Protein AF-A0A5K0W5T6-F1 (afdb_monomer_lite)

pLDDT: mean 74.98, std 16.51, range [37.78, 94.81]

Organism: NCBI:txid210225

InterPro domains:
  IPR027806 Harbinger transposase-derived nuclease domain [PF13359] (16-76)
  IPR045249 Putative nuclease HARBI1-like [PTHR22930] (4-86)

Secondary structure (DSSP, 8-state):
-PPTT----HHHHSSTTPPPP--HHHHHHHHHHHHHHHHHHHHHHHHHH-GGGTS-----HHHHHHHHHHHHHHHHHHHHH-TTTT-----GGGSSTTHHHHTTSSS--

Radius of gyration: 19.42 Å; chains: 1; bounding box: 36×30×58 Å

Foldseek 3Di:
DADPPQDADPCLCPDPNRDPPPDPSNVVNVVVVVVVVVVVVVVLLLCQVDVVLLDDDPDDPVVVVVVVVVSVVVVVVCCVVPVVVSPGPRPPVVNPVRVVVVVVVPPDD

Sequence (109 aa):
MPYRGHRYHLSEFNAPEARRVTCVEELFNHRHSSLRTTVEQAFGLLKGRFPILKVQVSYTYRTQVAIVLATCVLHNFTIDHNPQAEQFDVDESAFDNANESTSFVNEVE

Structure (mmCIF, N/CA/C/O backbone):
data_AF-A0A5K0W5T6-F1
#
_entry.id   AF-A0A5K0W5T6-F1
#
loop_
_atom_site.group_PDB
_atom_site.id
_atom_site.type_symbol
_atom_site.label_atom_id
_atom_site.label_alt_id
_atom_site.label_comp_id
_atom_site.label_asym_id
_atom_site.label_entity_id
_atom_site.label_seq_id
_atom_site.pdbx_PDB_ins_code
_atom_site.Cartn_x
_atom_site.Cartn_y
_atom_site.Cartn_z
_atom_site.occupancy
_atom_site.B_iso_or_equiv
_atom_site.auth_seq_id
_atom_site.auth_comp_id
_atom_site.auth_asym_id
_atom_site.auth_atom_id
_atom_site.pdbx_PDB_model_num
ATOM 1 N N . MET A 1 1 ? 8.107 -15.380 -9.739 1.00 76.44 1 MET A N 1
ATOM 2 C CA . MET A 1 1 ? 9.507 -14.966 -9.507 1.00 76.44 1 MET A CA 1
ATOM 3 C C . MET A 1 1 ? 10.074 -14.473 -10.830 1.00 76.44 1 MET A C 1
ATOM 5 O O . MET A 1 1 ? 9.826 -15.153 -11.820 1.00 76.44 1 MET A O 1
ATOM 9 N N . PRO A 1 2 ? 10.751 -13.314 -10.880 1.00 84.69 2 PRO A N 1
ATOM 10 C CA . PRO A 1 2 ? 11.340 -12.787 -12.112 1.00 84.69 2 PRO A CA 1
ATOM 11 C C . PRO A 1 2 ? 12.482 -13.678 -12.627 1.00 84.69 2 PRO A C 1
ATOM 13 O O . PRO A 1 2 ? 13.169 -14.338 -11.841 1.00 84.69 2 PRO A O 1
ATOM 16 N N . TYR A 1 3 ? 12.697 -13.679 -13.942 1.00 84.00 3 TYR A N 1
ATOM 17 C CA . TYR A 1 3 ? 13.814 -14.374 -14.581 1.00 84.00 3 TYR A CA 1
ATOM 18 C C . TYR A 1 3 ? 15.137 -13.690 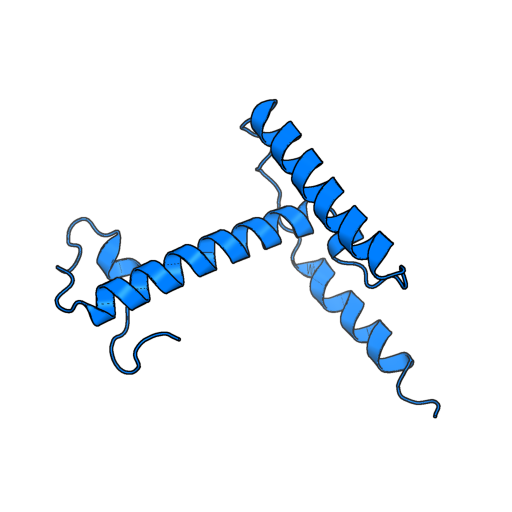-14.225 1.00 84.00 3 TYR A C 1
ATOM 20 O O . TYR A 1 3 ? 15.278 -12.473 -14.358 1.00 84.00 3 TYR A O 1
ATOM 28 N N . ARG A 1 4 ? 16.121 -14.467 -13.761 1.00 77.88 4 ARG A N 1
ATOM 29 C CA . ARG A 1 4 ? 17.451 -13.956 -13.393 1.00 77.88 4 ARG A CA 1
ATOM 30 C C . ARG A 1 4 ? 18.276 -13.662 -14.650 1.00 77.88 4 ARG A C 1
ATOM 32 O O . ARG A 1 4 ? 18.160 -14.370 -15.639 1.00 77.88 4 ARG A O 1
ATOM 39 N N . GLY A 1 5 ? 19.111 -12.623 -14.609 1.00 77.31 5 GLY A N 1
ATOM 40 C CA . GLY A 1 5 ? 20.001 -12.247 -15.721 1.00 77.31 5 GLY A CA 1
ATOM 41 C C . GLY A 1 5 ? 19.370 -11.345 -16.789 1.00 77.31 5 GLY A C 1
ATOM 42 O O . GLY A 1 5 ? 20.096 -10.617 -17.457 1.00 77.31 5 GLY A O 1
ATOM 43 N N . HIS A 1 6 ? 18.039 -11.295 -16.882 1.00 69.06 6 HIS A N 1
ATOM 44 C CA . HIS A 1 6 ? 17.317 -10.390 -17.781 1.00 69.06 6 HIS A CA 1
ATOM 45 C C . HIS A 1 6 ? 16.839 -9.158 -17.008 1.00 69.06 6 HIS A C 1
ATOM 47 O O . HIS A 1 6 ? 15.784 -9.171 -16.370 1.00 69.06 6 HIS A O 1
ATOM 53 N N . ARG A 1 7 ? 17.657 -8.099 -16.997 1.00 66.75 7 ARG A N 1
ATOM 54 C CA . ARG A 1 7 ? 17.303 -6.834 -16.337 1.00 66.75 7 ARG A CA 1
ATOM 55 C C . ARG A 1 7 ? 16.324 -6.053 -17.208 1.00 66.75 7 ARG A C 1
ATOM 57 O O . ARG A 1 7 ? 16.568 -5.897 -18.395 1.00 66.75 7 ARG A O 1
ATOM 64 N N . TYR A 1 8 ? 15.269 -5.531 -16.591 1.00 72.25 8 TYR A N 1
ATOM 65 C CA . TYR A 1 8 ? 14.481 -4.441 -17.160 1.00 72.25 8 TYR A CA 1
ATOM 66 C C . TYR A 1 8 ? 15.048 -3.121 -16.613 1.00 72.25 8 TYR A C 1
ATOM 68 O O . TYR A 1 8 ? 15.444 -3.058 -15.446 1.00 72.25 8 TYR A O 1
ATOM 76 N N . HIS A 1 9 ? 15.117 -2.078 -17.438 1.00 71.50 9 HIS A N 1
ATOM 77 C CA . HIS A 1 9 ? 15.387 -0.708 -16.994 1.00 71.50 9 HIS A CA 1
ATOM 78 C C . HIS A 1 9 ? 14.193 0.163 -17.374 1.00 71.50 9 HIS A C 1
ATOM 80 O O . HIS A 1 9 ? 13.854 0.275 -18.546 1.00 71.50 9 HIS A O 1
ATOM 86 N N . LEU A 1 10 ? 13.546 0.788 -16.385 1.00 66.00 10 LEU A N 1
ATOM 87 C CA . LEU A 1 10 ? 12.367 1.645 -16.594 1.00 66.00 10 LEU A CA 1
ATOM 88 C C . LEU A 1 10 ? 12.647 2.807 -17.567 1.00 66.00 10 LEU A C 1
ATOM 90 O O . LEU A 1 10 ? 11.771 3.189 -18.342 1.00 66.00 10 LEU A O 1
ATOM 94 N N . SER A 1 11 ? 13.879 3.324 -17.571 1.00 65.31 11 SER A N 1
ATOM 95 C CA . SER A 1 11 ? 14.344 4.357 -18.504 1.00 65.31 11 SER A CA 1
ATOM 96 C C . SER A 1 11 ? 14.393 3.887 -19.961 1.00 65.31 11 SER A C 1
ATOM 98 O O . SER A 1 11 ? 14.243 4.706 -20.860 1.00 65.31 11 SER A O 1
ATOM 100 N N . GLU A 1 12 ? 14.559 2.586 -20.212 1.00 66.81 12 GLU A N 1
ATOM 101 C CA . GLU A 1 12 ? 14.652 2.016 -21.563 1.00 66.81 12 GLU A CA 1
ATOM 102 C C . GLU A 1 12 ? 13.276 1.786 -22.214 1.00 66.81 12 GLU A C 1
ATOM 104 O O . GLU A 1 12 ? 13.217 1.576 -23.421 1.00 66.81 12 GLU A O 1
ATOM 109 N N . PHE A 1 13 ? 12.177 1.848 -21.448 1.00 66.56 13 PHE A N 1
ATOM 110 C CA . PHE A 1 13 ? 10.809 1.585 -21.930 1.00 66.56 13 PHE A CA 1
ATOM 111 C C . PHE A 1 13 ? 9.965 2.850 -22.146 1.00 66.56 13 PHE A C 1
ATOM 113 O O . PHE A 1 13 ? 9.081 2.846 -22.998 1.00 66.56 13 PHE A O 1
ATOM 120 N N . ASN A 1 14 ? 10.229 3.923 -21.392 1.00 66.06 14 ASN A N 1
ATOM 121 C CA . ASN A 1 14 ? 9.450 5.170 -21.439 1.00 66.06 14 ASN A CA 1
ATOM 122 C C . ASN A 1 14 ? 10.128 6.294 -22.250 1.00 66.06 14 ASN A C 1
ATOM 124 O O . ASN A 1 14 ? 9.587 7.395 -22.344 1.00 66.06 14 ASN A O 1
ATOM 128 N N . ALA A 1 15 ? 11.314 6.047 -22.815 1.00 69.44 15 ALA A N 1
ATOM 129 C CA . ALA A 1 15 ? 12.030 7.020 -23.637 1.00 69.44 15 ALA A CA 1
ATOM 130 C C . ALA A 1 15 ? 11.483 7.066 -25.083 1.00 69.44 15 ALA A C 1
ATOM 132 O O . ALA A 1 15 ? 11.029 6.045 -25.597 1.00 69.44 15 ALA A O 1
ATOM 133 N N . PRO A 1 16 ? 11.589 8.207 -25.794 1.00 60.38 16 PRO A N 1
ATOM 134 C CA . PRO A 1 16 ? 11.273 8.288 -27.227 1.00 60.38 16 PRO A CA 1
ATOM 135 C C . PRO A 1 16 ? 12.107 7.314 -28.080 1.00 60.38 16 PRO A C 1
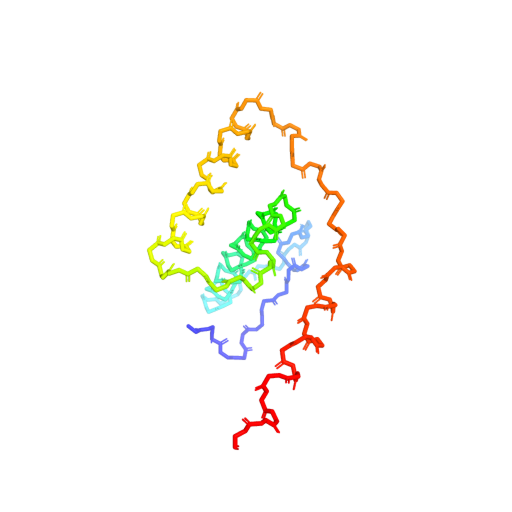ATOM 1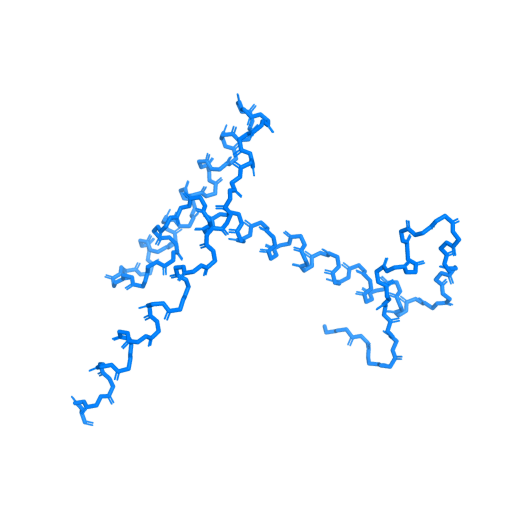37 O O . PRO A 1 16 ? 11.650 6.836 -29.113 1.00 60.38 16 PRO A O 1
ATOM 140 N N . GLU A 1 17 ? 13.314 6.990 -27.609 1.00 63.25 17 GLU A N 1
ATOM 141 C CA . GLU A 1 17 ? 14.242 6.004 -28.175 1.00 63.25 17 GLU A CA 1
ATOM 142 C C . GLU A 1 17 ? 14.191 4.678 -27.398 1.00 63.25 17 GLU A C 1
ATOM 144 O O . GLU A 1 17 ? 15.218 4.031 -27.184 1.00 63.25 17 GLU A O 1
ATOM 149 N N . ALA A 1 18 ? 13.005 4.289 -26.913 1.00 63.75 18 ALA A N 1
ATOM 150 C CA . ALA A 1 18 ? 12.837 3.071 -26.134 1.00 63.75 18 ALA A CA 1
ATOM 151 C C . ALA A 1 18 ? 13.458 1.873 -26.859 1.00 63.75 18 ALA A C 1
ATOM 153 O O . ALA A 1 18 ? 13.177 1.594 -28.034 1.00 63.75 18 ALA A O 1
ATOM 154 N N . ARG A 1 19 ? 14.318 1.153 -26.140 1.00 66.25 19 ARG A N 1
ATOM 155 C CA . ARG A 1 19 ? 14.953 -0.049 -26.659 1.00 66.25 19 ARG A CA 1
ATOM 156 C C . ARG A 1 19 ? 13.849 -1.044 -26.992 1.00 66.25 19 ARG A C 1
ATOM 158 O O . ARG A 1 19 ? 12.965 -1.311 -26.180 1.00 66.25 19 ARG A O 1
ATOM 165 N N . ARG A 1 20 ? 13.897 -1.631 -28.190 1.00 63.62 20 ARG A N 1
ATOM 166 C CA . ARG A 1 20 ? 13.007 -2.750 -28.508 1.00 63.62 20 ARG A CA 1
ATOM 167 C C . ARG A 1 20 ? 13.299 -3.880 -27.532 1.00 63.62 20 ARG A C 1
ATOM 169 O O . ARG A 1 20 ? 14.416 -4.389 -27.526 1.00 63.62 20 ARG A O 1
ATOM 176 N N . VAL A 1 21 ? 12.294 -4.263 -26.749 1.00 66.50 21 VAL A N 1
ATOM 177 C CA . VAL A 1 21 ? 12.351 -5.437 -25.875 1.00 66.50 21 VAL A CA 1
ATOM 178 C C . VAL A 1 21 ? 12.794 -6.625 -26.710 1.00 66.50 21 VAL A C 1
ATOM 180 O O . VAL A 1 21 ? 12.133 -6.988 -27.685 1.00 66.50 21 VAL A O 1
ATOM 183 N N . THR A 1 22 ? 13.949 -7.181 -26.369 1.00 68.12 22 THR A N 1
ATOM 184 C CA . THR A 1 22 ? 14.605 -8.170 -27.236 1.00 68.12 22 THR A CA 1
ATOM 185 C C . THR A 1 22 ? 14.194 -9.599 -26.898 1.00 68.12 22 THR A C 1
ATOM 187 O O . THR A 1 22 ? 14.305 -10.481 -27.745 1.00 68.12 22 THR A O 1
ATOM 190 N N . CYS A 1 23 ? 13.684 -9.821 -25.681 1.00 78.69 23 CYS A N 1
ATOM 191 C CA . CYS A 1 23 ? 13.454 -11.145 -25.111 1.00 78.69 23 CYS A CA 1
ATOM 192 C C . CYS A 1 23 ? 12.099 -11.225 -24.385 1.00 78.69 23 CYS A C 1
ATOM 194 O O . CYS A 1 23 ? 11.667 -10.267 -23.740 1.00 78.69 23 CYS A O 1
ATOM 196 N N . VAL A 1 24 ? 11.435 -12.383 -24.432 1.00 82.56 24 VAL A N 1
ATOM 197 C CA . VAL A 1 24 ? 10.132 -12.605 -23.768 1.00 82.56 24 VAL A CA 1
ATOM 198 C C . VAL A 1 24 ? 10.264 -12.518 -22.239 1.00 82.56 24 VAL A C 1
ATOM 200 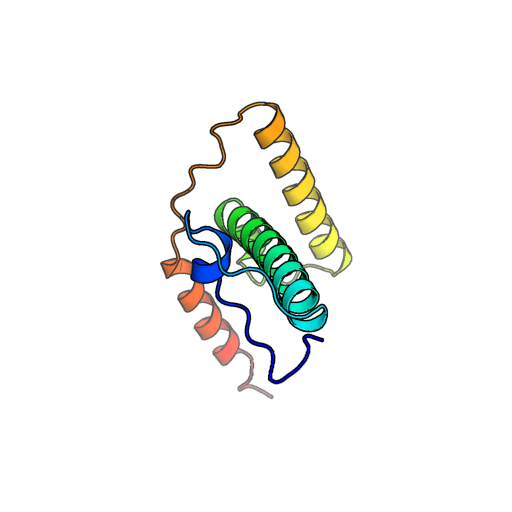O O . VAL A 1 24 ? 9.371 -12.029 -21.547 1.00 82.56 24 VAL A O 1
ATOM 203 N N . GLU A 1 25 ? 11.410 -12.928 -21.713 1.00 84.75 25 GLU A N 1
ATOM 204 C CA . GLU A 1 25 ? 11.800 -12.913 -20.306 1.00 84.75 25 GLU A CA 1
ATOM 205 C C . GLU A 1 25 ? 11.932 -11.483 -19.768 1.00 84.75 25 GLU A C 1
ATOM 207 O O . GLU A 1 25 ? 11.510 -11.191 -18.648 1.00 84.75 25 GLU A O 1
ATOM 212 N N . GLU A 1 26 ? 12.459 -10.569 -20.586 1.00 83.88 26 GLU A N 1
ATOM 213 C CA . GLU A 1 26 ? 12.567 -9.143 -20.270 1.00 83.88 26 GLU A CA 1
ATOM 214 C C . GLU A 1 26 ? 11.176 -8.497 -20.194 1.00 83.88 26 GLU A C 1
ATOM 216 O O . GLU A 1 26 ? 10.869 -7.784 -19.236 1.00 83.88 26 GLU A O 1
ATOM 221 N N . LEU A 1 27 ? 10.289 -8.829 -21.141 1.00 84.38 27 LEU A N 1
ATOM 222 C CA . LEU A 1 27 ? 8.896 -8.375 -21.132 1.00 84.38 27 LEU A CA 1
ATOM 223 C C . LEU A 1 27 ? 8.134 -8.880 -19.901 1.00 84.38 27 LEU A C 1
ATOM 225 O O . LEU A 1 27 ? 7.368 -8.131 -19.288 1.00 84.38 27 LEU A O 1
ATOM 229 N N . PHE A 1 28 ? 8.331 -10.150 -19.538 1.00 87.25 28 PHE A N 1
ATOM 230 C CA . PHE A 1 28 ? 7.739 -10.725 -18.335 1.00 87.25 28 PHE A CA 1
ATOM 231 C C . PHE A 1 28 ? 8.215 -9.987 -17.083 1.00 87.25 28 PHE A C 1
ATOM 233 O O . PHE A 1 28 ? 7.389 -9.571 -16.272 1.00 87.25 28 PHE A O 1
ATOM 240 N N . ASN A 1 29 ? 9.526 -9.775 -16.947 1.00 87.75 29 ASN A N 1
ATOM 241 C CA . ASN A 1 29 ? 10.104 -9.069 -15.807 1.00 87.75 29 ASN A CA 1
ATOM 242 C C . ASN A 1 29 ? 9.596 -7.625 -15.708 1.00 87.75 29 ASN A C 1
ATOM 244 O O . ASN A 1 29 ? 9.232 -7.188 -14.617 1.00 87.75 29 ASN A O 1
ATOM 248 N N . HIS A 1 30 ? 9.491 -6.921 -16.838 1.00 84.62 30 HIS A N 1
ATOM 249 C CA . HIS A 1 30 ? 8.919 -5.578 -16.892 1.00 84.62 30 HIS A CA 1
ATOM 250 C C . HIS A 1 30 ? 7.464 -5.560 -16.405 1.00 84.62 30 HIS A C 1
ATOM 252 O O . HIS A 1 30 ? 7.123 -4.804 -15.499 1.00 84.62 30 HIS A O 1
ATOM 258 N N . ARG A 1 31 ? 6.595 -6.420 -16.957 1.00 87.44 31 ARG A N 1
ATOM 259 C CA . ARG A 1 31 ? 5.180 -6.497 -16.544 1.00 87.44 31 ARG A CA 1
ATOM 260 C C . ARG A 1 31 ? 5.035 -6.881 -15.076 1.00 87.44 31 ARG A C 1
ATOM 262 O O . ARG A 1 31 ? 4.213 -6.306 -14.370 1.00 87.44 31 ARG A O 1
ATOM 269 N N . HIS A 1 32 ? 5.846 -7.832 -14.619 1.00 88.62 32 HIS A N 1
ATOM 270 C CA . HIS A 1 32 ? 5.863 -8.259 -13.228 1.00 88.62 32 HIS A CA 1
ATOM 271 C C . HIS A 1 32 ? 6.244 -7.107 -12.292 1.00 88.62 32 HIS A C 1
ATOM 273 O O . HIS A 1 32 ? 5.555 -6.879 -11.299 1.00 88.62 32 HIS A O 1
ATOM 279 N N . SER A 1 33 ? 7.297 -6.353 -12.627 1.00 87.19 33 SER A N 1
ATOM 280 C CA . SER A 1 33 ? 7.684 -5.175 -11.853 1.00 87.19 33 SER A CA 1
ATOM 281 C C . SER A 1 33 ? 6.634 -4.081 -11.907 1.00 87.19 33 SER A C 1
ATOM 283 O O . SER A 1 33 ? 6.322 -3.527 -10.866 1.00 87.19 33 SER A O 1
ATOM 285 N N . SER A 1 34 ? 6.105 -3.754 -13.085 1.00 85.38 34 SER A N 1
ATOM 286 C CA . SER A 1 34 ? 5.111 -2.691 -13.244 1.00 85.38 34 SER A CA 1
ATOM 287 C C . SER A 1 34 ? 3.879 -2.966 -12.384 1.00 85.38 34 SER A C 1
ATOM 289 O O . SER A 1 34 ? 3.477 -2.103 -11.610 1.00 85.38 34 SER A O 1
ATOM 291 N N . LEU A 1 35 ? 3.356 -4.197 -12.421 1.00 88.19 35 LEU A N 1
ATOM 292 C CA . LEU A 1 35 ? 2.242 -4.603 -11.567 1.00 88.19 35 LEU A CA 1
ATOM 293 C C . LEU A 1 35 ? 2.588 -4.468 -10.080 1.00 88.19 35 LEU A C 1
ATOM 295 O O . LEU A 1 35 ? 1.792 -3.934 -9.310 1.00 88.19 35 LEU A O 1
ATOM 299 N N . ARG A 1 36 ? 3.772 -4.942 -9.670 1.00 89.06 36 ARG A N 1
ATOM 300 C CA . ARG A 1 36 ? 4.222 -4.835 -8.279 1.00 89.06 36 ARG A CA 1
ATOM 301 C C . ARG A 1 36 ? 4.298 -3.374 -7.839 1.00 89.06 36 ARG A C 1
ATOM 303 O O . ARG A 1 36 ? 3.761 -3.053 -6.788 1.00 89.06 36 ARG A O 1
ATOM 310 N N . THR A 1 37 ? 4.889 -2.507 -8.656 1.00 88.06 37 THR A N 1
ATOM 311 C CA . THR A 1 37 ? 5.002 -1.074 -8.377 1.00 88.06 37 THR A CA 1
ATOM 312 C C . THR A 1 37 ? 3.629 -0.426 -8.235 1.00 88.06 37 THR A C 1
ATOM 314 O O . THR A 1 37 ? 3.415 0.301 -7.273 1.00 88.06 37 THR A O 1
ATOM 317 N N . THR A 1 38 ? 2.668 -0.728 -9.114 1.00 85.94 38 THR A N 1
ATOM 318 C CA . THR A 1 38 ? 1.294 -0.212 -8.986 1.00 85.94 38 THR A CA 1
ATOM 319 C C . THR A 1 38 ? 0.633 -0.664 -7.683 1.00 85.94 38 THR A C 1
ATOM 321 O O . THR A 1 38 ? 0.008 0.138 -6.994 1.00 85.94 38 THR A O 1
ATOM 324 N N . VAL A 1 39 ? 0.791 -1.937 -7.310 1.00 83.69 39 VAL A N 1
ATOM 325 C CA . VAL A 1 39 ? 0.232 -2.475 -6.060 1.00 83.69 39 VAL A CA 1
ATOM 326 C C . VAL A 1 39 ? 0.890 -1.829 -4.835 1.00 83.69 39 VAL A C 1
ATOM 328 O O . VAL A 1 39 ? 0.195 -1.420 -3.908 1.00 83.69 39 VAL A O 1
ATOM 331 N N . GLU A 1 40 ? 2.216 -1.700 -4.829 1.00 85.50 40 GLU A N 1
ATOM 332 C CA . GLU A 1 40 ? 2.967 -1.048 -3.751 1.00 85.50 40 GLU A CA 1
ATOM 333 C C . GLU A 1 40 ? 2.584 0.426 -3.598 1.00 85.50 40 GLU A C 1
ATOM 335 O O . GLU A 1 40 ? 2.353 0.875 -2.478 1.00 85.50 40 GLU A O 1
ATOM 340 N N . GLN A 1 41 ? 2.450 1.156 -4.708 1.00 86.44 41 GLN A N 1
ATOM 341 C CA . GLN A 1 41 ? 1.993 2.546 -4.709 1.00 86.44 41 GLN A CA 1
ATOM 342 C C . GLN A 1 41 ? 0.579 2.672 -4.138 1.00 86.44 41 GLN A C 1
ATOM 344 O O . GLN A 1 41 ? 0.354 3.515 -3.273 1.00 86.44 41 GLN A O 1
ATOM 349 N N . ALA A 1 42 ? -0.356 1.803 -4.536 1.00 85.62 42 ALA A N 1
ATOM 350 C CA . ALA A 1 42 ? -1.718 1.812 -4.002 1.00 85.62 42 ALA A CA 1
ATOM 351 C C . ALA A 1 42 ? -1.745 1.584 -2.480 1.00 85.62 42 ALA A C 1
ATOM 353 O O . ALA A 1 42 ? -2.427 2.302 -1.745 1.00 85.62 42 ALA A O 1
ATOM 354 N N . PHE A 1 43 ? -0.952 0.633 -1.975 1.00 85.25 43 PHE A N 1
ATOM 355 C CA . PHE A 1 43 ? -0.812 0.437 -0.531 1.00 85.25 43 PHE A CA 1
ATOM 356 C C . PHE A 1 43 ? -0.114 1.614 0.160 1.00 85.25 43 PHE A C 1
ATOM 358 O O . PHE A 1 43 ? -0.492 1.966 1.277 1.00 85.25 43 PHE A O 1
ATOM 365 N N . GLY A 1 44 ? 0.865 2.245 -0.490 1.00 86.75 44 GLY A N 1
ATOM 366 C CA . GLY A 1 44 ? 1.514 3.462 -0.007 1.00 86.75 44 GLY A CA 1
ATOM 367 C C . GLY A 1 44 ? 0.520 4.609 0.179 1.00 86.75 44 GLY A C 1
ATOM 368 O O . GLY A 1 44 ? 0.448 5.182 1.266 1.00 86.75 44 GLY A O 1
ATOM 369 N N . LEU A 1 45 ? -0.313 4.874 -0.831 1.00 85.56 45 LEU A N 1
ATOM 370 C CA . LEU A 1 45 ? -1.364 5.896 -0.786 1.00 85.56 45 LEU A CA 1
ATOM 371 C C . LEU A 1 45 ? -2.409 5.597 0.294 1.00 85.56 45 LEU A C 1
ATOM 373 O O . LEU A 1 45 ? -2.753 6.478 1.083 1.00 85.56 45 LEU A O 1
ATOM 377 N N . LEU A 1 46 ? -2.871 4.345 0.389 1.00 86.94 46 LEU A N 1
ATOM 378 C CA . LEU A 1 46 ? -3.806 3.921 1.435 1.00 86.94 46 LEU A CA 1
ATOM 379 C C . LEU A 1 46 ? -3.229 4.152 2.836 1.00 86.94 46 LEU A C 1
ATOM 381 O O . LEU A 1 46 ? -3.910 4.713 3.693 1.00 86.94 46 LEU A O 1
ATOM 385 N N . LYS A 1 47 ? -1.970 3.766 3.074 1.00 87.00 47 LYS A N 1
ATOM 386 C CA . LYS A 1 47 ? -1.305 3.971 4.371 1.00 87.00 47 LYS A CA 1
ATOM 387 C C . LYS A 1 47 ? -1.036 5.449 4.652 1.00 87.00 47 LYS A C 1
ATOM 389 O O . LYS A 1 47 ? -1.135 5.856 5.806 1.00 87.00 47 LYS A O 1
ATOM 394 N N . GLY A 1 48 ? -0.712 6.248 3.634 1.00 86.44 48 GLY A N 1
ATOM 395 C CA . GLY A 1 48 ? -0.559 7.702 3.750 1.00 86.44 48 GLY A CA 1
ATOM 396 C C . GLY A 1 48 ? -1.860 8.391 4.161 1.00 86.44 48 GLY A C 1
ATOM 397 O O . GLY A 1 48 ? -1.860 9.220 5.064 1.00 86.44 48 GLY A O 1
ATOM 398 N N . ARG A 1 49 ? -2.981 7.976 3.564 1.00 86.31 49 ARG A N 1
ATOM 399 C CA . ARG A 1 49 ? -4.313 8.536 3.823 1.00 86.31 49 ARG A CA 1
ATOM 400 C C . ARG A 1 49 ? -4.944 8.054 5.129 1.00 86.31 49 ARG A C 1
ATOM 402 O O . ARG A 1 49 ? -5.674 8.807 5.769 1.00 86.31 49 ARG A O 1
ATOM 409 N N . PHE A 1 50 ? -4.698 6.804 5.518 1.00 89.56 50 PHE A N 1
ATOM 410 C CA . PHE A 1 50 ? -5.299 6.182 6.697 1.00 89.56 50 PHE A CA 1
ATOM 411 C C . PHE A 1 50 ? -4.218 5.756 7.700 1.00 89.56 50 PHE A C 1
ATOM 413 O O . PHE A 1 50 ? -3.767 4.608 7.668 1.00 89.56 50 PHE A O 1
ATOM 420 N N . PRO A 1 51 ? -3.841 6.632 8.655 1.00 89.12 51 PRO A N 1
ATOM 421 C CA . PRO A 1 51 ? -2.830 6.328 9.671 1.00 89.12 51 PRO A CA 1
ATOM 422 C C . PRO A 1 51 ? -3.129 5.077 10.504 1.00 89.12 51 PRO A C 1
ATOM 424 O O . PRO A 1 51 ? -2.206 4.426 10.984 1.00 89.12 51 PRO A O 1
ATOM 427 N N . ILE A 1 52 ? -4.401 4.676 10.622 1.00 88.75 52 ILE A N 1
ATOM 428 C CA . ILE A 1 52 ? -4.803 3.424 11.284 1.00 88.75 52 ILE A CA 1
ATOM 429 C C . ILE A 1 52 ? -4.154 2.175 10.658 1.00 88.75 52 ILE A C 1
ATOM 431 O O . ILE A 1 52 ? -3.977 1.179 11.348 1.00 88.75 52 ILE A O 1
ATOM 435 N N . LEU A 1 53 ? -3.756 2.231 9.380 1.00 88.94 53 LEU A N 1
ATOM 436 C CA . LEU A 1 53 ? -3.029 1.158 8.691 1.00 88.94 53 LEU A CA 1
ATOM 437 C C . LEU A 1 53 ? -1.515 1.169 8.972 1.00 88.94 53 LEU A C 1
ATOM 439 O O . LEU A 1 53 ? -0.812 0.236 8.581 1.00 88.94 53 LEU A O 1
ATOM 443 N N . LYS A 1 54 ? -0.992 2.238 9.587 1.00 86.50 54 LYS A N 1
ATOM 444 C CA . LYS A 1 54 ? 0.411 2.351 10.017 1.00 86.50 54 LYS A CA 1
ATOM 445 C C . LYS A 1 54 ? 0.605 1.884 11.462 1.00 86.50 54 LYS A C 1
ATOM 447 O O . LYS A 1 54 ? 1.694 1.439 11.801 1.00 86.50 54 LYS A O 1
ATOM 452 N N . VAL A 1 55 ? -0.427 1.973 12.302 1.00 83.25 55 VAL A N 1
ATOM 453 C CA . VAL A 1 55 ? -0.323 1.625 13.725 1.00 83.25 55 VAL A CA 1
ATOM 454 C C . VAL A 1 55 ? -0.501 0.123 13.929 1.00 83.25 55 VAL A C 1
ATOM 456 O O . VAL A 1 55 ? -1.503 -0.464 13.522 1.00 83.25 55 VAL A O 1
ATOM 459 N N . GLN A 1 56 ? 0.441 -0.490 14.640 1.00 73.88 56 GLN A N 1
ATOM 460 C CA . GLN A 1 56 ? 0.290 -1.849 15.143 1.00 73.88 56 GLN A CA 1
ATOM 461 C C . GLN A 1 56 ? -0.594 -1.832 16.394 1.00 73.88 56 GLN A C 1
ATOM 463 O O . GLN A 1 56 ? -0.120 -1.696 17.517 1.00 73.88 56 GLN A O 1
ATOM 468 N N . VAL A 1 57 ? -1.907 -1.946 16.198 1.00 74.88 57 VAL A N 1
ATOM 469 C CA . VAL A 1 57 ? -2.865 -2.099 17.301 1.00 74.88 57 VAL A CA 1
ATOM 470 C C . VAL A 1 57 ? -3.244 -3.571 17.436 1.00 74.88 57 VAL A C 1
ATOM 472 O O . VAL A 1 57 ? -3.457 -4.258 16.433 1.00 74.88 57 VAL A O 1
ATOM 475 N N . SER A 1 58 ? -3.369 -4.059 18.672 1.00 85.19 58 SER A N 1
ATOM 476 C CA . SER A 1 58 ? -3.824 -5.426 18.959 1.00 85.19 58 SER A CA 1
ATOM 477 C C . SER A 1 58 ? -5.333 -5.566 18.721 1.00 85.19 58 SER A C 1
ATOM 479 O O . SER A 1 58 ? -6.150 -5.600 19.639 1.00 85.19 58 SER A O 1
ATOM 481 N N . TYR A 1 59 ? -5.721 -5.588 17.449 1.00 87.94 59 TYR A N 1
ATOM 482 C CA . TYR A 1 59 ? -7.066 -5.929 17.009 1.00 87.94 59 TYR A CA 1
ATOM 483 C C . TYR A 1 59 ? -7.163 -7.423 16.709 1.00 87.94 59 TYR A C 1
ATOM 485 O O . TYR A 1 59 ? -6.202 -8.039 16.245 1.00 87.94 59 TYR A O 1
ATOM 493 N N . THR A 1 60 ? -8.352 -8.004 16.880 1.00 93.19 60 THR A N 1
ATOM 494 C CA . THR A 1 60 ? -8.605 -9.371 16.399 1.00 93.19 60 THR A CA 1
ATOM 495 C C . THR A 1 60 ? -8.394 -9.454 14.884 1.00 93.19 60 THR A C 1
ATOM 497 O O . THR A 1 60 ? -8.626 -8.475 14.171 1.00 93.19 60 THR A O 1
ATOM 500 N N . TYR A 1 61 ? -8.025 -10.628 14.364 1.00 90.75 61 TYR A N 1
ATOM 501 C CA . TYR A 1 61 ? -7.833 -10.832 12.921 1.00 90.75 61 TYR A CA 1
ATOM 502 C C . TYR A 1 61 ? -9.041 -10.362 12.090 1.00 90.75 61 TYR A C 1
ATOM 504 O O . TYR A 1 61 ? -8.886 -9.681 11.079 1.00 90.75 61 TYR A O 1
ATOM 512 N N . ARG A 1 62 ? -10.265 -10.644 12.561 1.00 94.56 62 ARG A N 1
ATOM 513 C CA . ARG A 1 62 ? -11.501 -10.191 11.900 1.00 94.56 62 ARG A CA 1
ATOM 514 C C . ARG A 1 62 ? -11.584 -8.669 11.809 1.00 94.56 62 ARG A C 1
ATOM 516 O O . ARG A 1 62 ? -11.968 -8.139 10.772 1.00 94.56 62 ARG A O 1
ATOM 523 N N . THR A 1 63 ? -11.213 -7.976 12.880 1.00 92.19 63 THR A N 1
ATOM 524 C CA . THR A 1 63 ? -11.199 -6.513 12.930 1.00 92.19 63 THR A CA 1
ATOM 525 C C . THR A 1 63 ? -10.120 -5.936 12.013 1.00 92.19 63 THR A C 1
ATOM 527 O O . THR A 1 63 ? -10.402 -4.985 11.295 1.00 92.19 63 THR A O 1
ATOM 530 N N . GLN A 1 64 ? -8.927 -6.537 11.956 1.00 91.31 64 GLN A N 1
ATOM 531 C CA . GLN A 1 64 ? -7.868 -6.110 11.031 1.00 91.31 64 GLN A CA 1
ATOM 532 C C . GLN A 1 64 ? -8.330 -6.199 9.568 1.00 91.31 64 GLN A C 1
ATOM 534 O O . GLN A 1 64 ? -8.191 -5.237 8.816 1.00 91.31 64 GLN A O 1
ATOM 539 N N . VAL A 1 65 ? -8.960 -7.315 9.182 1.00 93.00 65 VAL A N 1
ATOM 540 C CA . VAL A 1 65 ? -9.529 -7.487 7.834 1.00 93.00 65 VAL A CA 1
ATOM 541 C C . VAL A 1 65 ? -10.614 -6.443 7.554 1.00 93.00 65 VAL A C 1
ATOM 543 O O . VAL A 1 65 ? -10.617 -5.833 6.485 1.00 93.00 65 VAL A O 1
ATOM 546 N N . ALA A 1 66 ? -11.510 -6.196 8.514 1.00 94.81 66 ALA A N 1
ATOM 547 C CA . ALA A 1 66 ? -12.567 -5.199 8.367 1.00 94.81 66 ALA A CA 1
ATOM 548 C C . ALA A 1 66 ? -12.011 -3.777 8.184 1.00 94.81 66 ALA A C 1
ATOM 550 O O . ALA A 1 66 ? -12.526 -3.034 7.352 1.00 94.81 66 ALA A O 1
ATOM 551 N N . ILE A 1 67 ? -10.944 -3.416 8.907 1.00 93.06 67 ILE A N 1
ATOM 552 C CA . ILE A 1 67 ? -10.268 -2.120 8.762 1.00 93.06 67 ILE A CA 1
ATOM 553 C C . ILE A 1 67 ? -9.712 -1.971 7.344 1.00 93.06 67 ILE A C 1
ATOM 555 O O . ILE A 1 67 ? -9.998 -0.969 6.690 1.00 93.06 67 ILE A O 1
ATOM 559 N N . VAL A 1 68 ? -8.985 -2.974 6.836 1.00 91.50 68 VAL A N 1
ATOM 560 C CA . VAL A 1 68 ? -8.433 -2.933 5.470 1.00 91.50 68 VAL A CA 1
ATOM 561 C C . VAL A 1 68 ? -9.556 -2.756 4.443 1.00 91.50 68 VAL A C 1
ATOM 563 O O . VAL A 1 68 ? -9.498 -1.843 3.621 1.00 91.50 68 VAL A O 1
ATOM 566 N N . LEU A 1 69 ? -10.625 -3.554 4.528 1.00 94.38 69 LEU A N 1
ATOM 567 C CA . LEU A 1 69 ? -11.763 -3.448 3.608 1.00 94.38 69 LEU A CA 1
ATOM 568 C C . LEU A 1 69 ? -12.442 -2.076 3.672 1.00 94.38 69 LEU A C 1
ATOM 570 O O . LEU A 1 69 ? -12.700 -1.477 2.629 1.00 94.38 69 LEU A O 1
ATOM 574 N N . ALA A 1 70 ? -12.694 -1.558 4.875 1.00 94.81 70 ALA A N 1
ATOM 575 C CA . ALA A 1 70 ? -13.304 -0.246 5.062 1.00 94.81 70 ALA A CA 1
ATOM 576 C C . ALA A 1 70 ? -12.449 0.869 4.442 1.00 94.81 70 ALA A C 1
ATOM 578 O O . ALA A 1 70 ? -12.984 1.734 3.748 1.00 94.81 70 ALA A O 1
ATOM 579 N N . THR A 1 71 ? -11.123 0.823 4.623 1.00 92.88 71 THR A N 1
ATOM 580 C CA . THR A 1 71 ? -10.213 1.803 4.010 1.00 92.88 71 THR A CA 1
ATOM 581 C C . THR A 1 71 ? -10.207 1.728 2.484 1.00 92.88 71 THR A C 1
ATOM 583 O O . THR A 1 71 ? -10.244 2.774 1.840 1.00 92.88 71 THR A O 1
ATOM 586 N N . CYS A 1 72 ? -10.261 0.529 1.893 1.00 91.25 72 CYS A N 1
ATOM 587 C CA . CYS A 1 72 ? -10.364 0.364 0.440 1.00 91.25 72 CYS A CA 1
ATOM 588 C C . CYS A 1 72 ? -11.685 0.922 -0.109 1.00 91.25 72 CYS A C 1
ATOM 590 O O . CYS A 1 72 ? -11.682 1.648 -1.100 1.00 91.25 72 CYS A O 1
ATOM 592 N N . VAL A 1 73 ? -12.815 0.625 0.543 1.00 93.56 73 VAL A N 1
ATOM 593 C CA . VAL A 1 73 ? -14.131 1.146 0.135 1.00 93.56 73 VAL A CA 1
ATOM 594 C C . VAL A 1 73 ? -14.155 2.672 0.207 1.00 93.56 73 VAL A C 1
ATOM 596 O O . VAL A 1 73 ? -14.567 3.327 -0.748 1.00 93.56 73 VAL A O 1
ATOM 599 N N . LEU A 1 74 ? -13.674 3.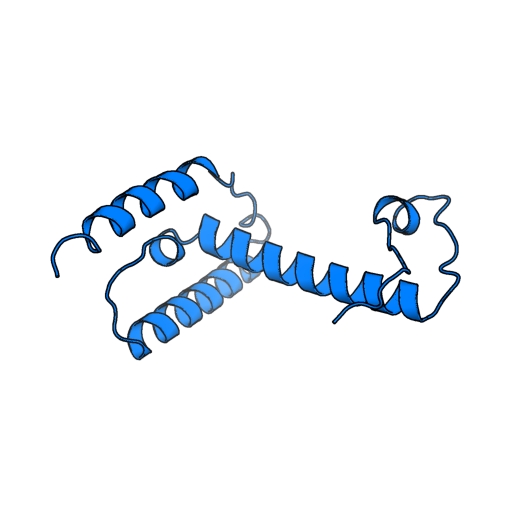246 1.311 1.00 91.56 74 LEU A N 1
ATOM 600 C CA . LEU A 1 74 ? -13.655 4.694 1.509 1.00 91.56 74 LEU A CA 1
ATOM 601 C C . LEU A 1 74 ? -12.708 5.405 0.531 1.00 91.56 74 LEU A C 1
ATOM 603 O O . LEU A 1 74 ? -13.016 6.496 0.047 1.00 91.56 74 LEU A O 1
ATOM 607 N N . HIS A 1 75 ? -11.569 4.787 0.219 1.00 88.88 75 HIS A N 1
ATOM 608 C CA . HIS A 1 75 ? -10.643 5.273 -0.799 1.00 88.88 75 HIS A CA 1
ATOM 609 C C . HIS A 1 75 ? -11.302 5.321 -2.178 1.00 88.88 75 HIS A C 1
ATOM 611 O O . HIS A 1 75 ? -11.346 6.390 -2.784 1.00 88.88 75 HIS A O 1
ATOM 617 N N . ASN A 1 76 ? -11.898 4.206 -2.614 1.00 88.88 76 ASN A N 1
ATOM 618 C CA . ASN A 1 76 ? -12.580 4.116 -3.906 1.00 88.88 76 ASN A CA 1
ATOM 619 C C . ASN A 1 76 ? -13.725 5.129 -4.008 1.00 88.88 76 ASN A C 1
ATOM 621 O O . ASN A 1 76 ? -13.844 5.823 -5.012 1.00 88.88 76 ASN A O 1
ATOM 625 N N . PHE A 1 77 ? -14.526 5.261 -2.946 1.00 90.12 77 PHE A N 1
ATOM 626 C CA . PHE A 1 77 ? -15.605 6.244 -2.886 1.00 90.12 77 PHE A CA 1
ATOM 627 C C . PHE A 1 77 ? -15.083 7.677 -3.053 1.00 90.12 77 PHE A C 1
ATOM 629 O O . PHE A 1 77 ? -15.672 8.472 -3.781 1.00 90.12 77 PHE A O 1
ATOM 636 N N . THR A 1 78 ? -13.959 8.007 -2.412 1.00 87.00 78 THR A N 1
ATOM 637 C CA . THR A 1 78 ? -13.381 9.351 -2.520 1.00 87.00 78 THR A CA 1
ATOM 638 C C . THR A 1 78 ? -12.829 9.620 -3.920 1.00 87.00 78 THR A C 1
ATOM 640 O O . THR A 1 78 ? -13.047 10.711 -4.433 1.00 87.00 78 THR A O 1
ATOM 643 N N . ILE A 1 79 ? -12.148 8.656 -4.546 1.00 84.62 79 ILE A N 1
ATOM 644 C CA . ILE A 1 79 ? -11.631 8.810 -5.918 1.00 84.62 79 ILE A CA 1
ATOM 645 C C . ILE A 1 79 ? -12.776 9.070 -6.900 1.00 84.62 79 ILE A C 1
ATOM 647 O O . ILE A 1 79 ? -12.681 9.975 -7.725 1.00 84.62 79 ILE A O 1
ATOM 651 N N . ASP A 1 80 ? -13.871 8.319 -6.769 1.00 86.69 80 ASP A N 1
ATOM 652 C CA . ASP A 1 80 ? -15.048 8.441 -7.634 1.00 86.69 80 ASP A CA 1
ATOM 653 C C . ASP A 1 80 ? -15.711 9.830 -7.536 1.00 86.69 80 ASP A C 1
ATOM 655 O O . ASP A 1 80 ? -16.163 10.387 -8.533 1.00 86.69 80 ASP A O 1
ATOM 659 N N . HIS A 1 81 ? -15.705 10.436 -6.343 1.00 86.19 81 HIS A N 1
ATOM 660 C CA . HIS A 1 81 ? -16.379 11.715 -6.078 1.00 86.19 81 HIS A CA 1
ATOM 661 C C . HIS A 1 81 ? -15.442 12.935 -6.088 1.00 86.19 81 HIS A C 1
ATOM 663 O O . HIS A 1 81 ? -15.914 14.072 -6.106 1.00 86.19 81 HIS A O 1
ATOM 669 N N . ASN A 1 82 ? -14.123 12.733 -6.054 1.00 82.19 82 ASN A N 1
ATOM 670 C CA . ASN A 1 82 ? -13.125 13.796 -6.110 1.00 82.19 82 ASN A CA 1
ATOM 671 C C . ASN A 1 82 ? -11.815 13.291 -6.754 1.00 82.19 82 ASN A C 1
ATOM 673 O O . ASN A 1 82 ? -10.909 12.839 -6.046 1.00 82.19 82 ASN A O 1
ATOM 677 N N . PRO A 1 83 ? -11.661 13.449 -8.081 1.00 71.12 83 PRO A N 1
ATOM 678 C CA . PRO A 1 83 ? -10.479 12.997 -8.818 1.00 71.12 83 PRO A CA 1
ATOM 679 C C . PRO A 1 83 ? -9.163 13.668 -8.400 1.00 71.12 83 PRO A C 1
ATOM 681 O O . PRO A 1 83 ? -8.095 13.177 -8.745 1.00 71.12 83 PRO A O 1
ATOM 684 N N . GLN A 1 84 ? -9.206 14.794 -7.675 1.00 72.38 84 GLN A N 1
ATOM 685 C CA . GLN A 1 84 ? -8.002 15.475 -7.180 1.00 72.38 84 GLN A CA 1
ATOM 686 C C . GLN A 1 84 ? -7.607 15.052 -5.762 1.00 72.38 84 GLN A C 1
ATOM 688 O O . GLN A 1 84 ? -6.609 15.528 -5.226 1.00 72.38 84 GLN A O 1
ATOM 693 N N . ALA A 1 85 ? -8.357 14.137 -5.145 1.00 68.56 85 ALA A N 1
ATOM 694 C CA . ALA A 1 85 ? -8.130 13.725 -3.769 1.00 68.56 85 ALA A CA 1
ATOM 695 C C . ALA A 1 85 ? -6.878 12.855 -3.559 1.00 68.56 85 ALA A C 1
ATOM 697 O O . ALA A 1 85 ? -6.671 12.427 -2.430 1.00 68.56 85 ALA A O 1
ATOM 698 N N . GLU A 1 86 ? -6.079 12.561 -4.592 1.00 65.19 86 GLU A N 1
ATOM 699 C CA . GLU A 1 86 ? -4.822 11.798 -4.485 1.00 65.19 86 GLU A CA 1
ATOM 700 C C . GLU A 1 86 ? -3.583 12.659 -4.185 1.00 65.19 86 GLU A C 1
ATOM 702 O O . GLU A 1 86 ? -2.505 12.111 -3.961 1.00 65.19 86 GLU A O 1
ATOM 707 N N . GLN A 1 87 ? -3.709 13.990 -4.128 1.00 62.03 87 GLN A N 1
ATOM 708 C CA . GLN A 1 87 ? -2.614 14.868 -3.704 1.00 62.03 87 GLN A CA 1
ATOM 709 C C . GLN A 1 87 ? -2.414 14.767 -2.183 1.00 62.03 87 GLN A C 1
ATOM 711 O O . GLN A 1 87 ? -2.937 15.573 -1.418 1.00 62.03 87 GLN A O 1
ATOM 716 N N . PHE A 1 88 ? -1.684 13.746 -1.738 1.00 59.28 88 PHE A N 1
ATOM 717 C CA . PHE A 1 88 ? -1.210 13.635 -0.361 1.00 59.28 88 PHE A CA 1
ATOM 718 C C . PHE A 1 88 ? 0.305 13.770 -0.332 1.00 59.28 88 PHE A C 1
ATOM 720 O O . PHE A 1 88 ? 1.009 12.975 -0.955 1.00 59.28 88 PHE A O 1
ATOM 727 N N . ASP A 1 89 ? 0.799 14.728 0.447 1.00 53.50 89 ASP A N 1
ATOM 728 C CA . ASP A 1 89 ? 2.195 14.740 0.865 1.00 53.50 89 ASP A CA 1
ATOM 729 C C . ASP A 1 89 ? 2.405 13.530 1.783 1.00 53.50 89 ASP A C 1
ATOM 731 O O . ASP A 1 89 ? 1.908 13.470 2.912 1.00 53.50 89 ASP A O 1
ATOM 735 N N . VAL A 1 90 ? 3.066 12.497 1.260 1.00 53.41 90 VAL A N 1
ATOM 736 C CA . VAL A 1 90 ? 3.432 11.314 2.038 1.00 53.41 90 VAL A CA 1
ATOM 737 C C . VAL A 1 90 ? 4.487 11.748 3.050 1.00 53.41 90 VAL A C 1
ATOM 739 O O . VAL A 1 90 ? 5.665 11.833 2.724 1.00 53.41 90 VAL A O 1
ATOM 742 N N . ASP A 1 91 ? 4.065 12.029 4.282 1.00 52.22 91 ASP A N 1
ATOM 743 C CA . ASP A 1 91 ? 5.005 12.250 5.377 1.00 52.22 91 ASP A CA 1
ATOM 744 C C . ASP A 1 91 ? 5.627 10.899 5.772 1.00 52.22 91 ASP A C 1
ATOM 746 O O . ASP A 1 91 ? 5.043 10.067 6.486 1.00 52.22 91 ASP A O 1
ATOM 750 N N . GLU A 1 92 ? 6.787 10.642 5.171 1.00 53.94 92 GLU A N 1
ATOM 751 C CA . GLU A 1 92 ? 7.593 9.427 5.293 1.00 53.94 92 GLU A CA 1
ATOM 752 C C . GLU A 1 92 ? 8.237 9.315 6.689 1.00 53.94 92 GLU A C 1
ATOM 754 O O . GLU A 1 92 ? 8.495 8.211 7.168 1.00 53.94 92 GLU A O 1
ATOM 759 N N . SER A 1 93 ? 8.369 10.440 7.407 1.00 53.28 93 SER A N 1
ATOM 760 C CA . SER A 1 93 ? 9.007 10.532 8.731 1.00 53.28 93 SER A CA 1
ATOM 761 C C . SER A 1 93 ? 8.275 9.774 9.852 1.00 53.28 93 SER A C 1
ATOM 763 O O . SER A 1 93 ? 8.859 9.458 10.888 1.00 53.28 93 SER A O 1
ATOM 765 N N . ALA A 1 94 ? 7.002 9.421 9.652 1.00 54.06 94 ALA A N 1
ATOM 766 C CA . ALA A 1 94 ? 6.207 8.685 10.636 1.00 54.06 94 ALA A CA 1
ATOM 767 C C . ALA A 1 94 ? 6.459 7.160 10.637 1.00 54.06 94 ALA A C 1
ATOM 769 O O . ALA A 1 94 ? 5.897 6.459 11.479 1.00 54.06 94 ALA A O 1
ATOM 770 N N . PHE A 1 95 ? 7.241 6.622 9.689 1.00 50.47 95 PHE A N 1
ATOM 771 C CA . PHE A 1 95 ? 7.484 5.176 9.566 1.00 50.47 95 PHE A CA 1
ATOM 772 C C . PHE A 1 95 ? 8.565 4.659 10.529 1.00 50.47 95 PHE A C 1
ATOM 774 O O . PHE A 1 95 ? 8.496 3.511 10.967 1.00 50.47 95 PHE A O 1
ATOM 781 N N . ASP A 1 96 ? 9.509 5.516 10.921 1.00 48.56 96 ASP A N 1
ATOM 782 C CA . ASP A 1 96 ? 10.649 5.120 11.757 1.00 48.56 96 ASP A CA 1
ATOM 783 C C . ASP A 1 96 ? 10.304 5.032 13.254 1.00 48.56 96 ASP A C 1
ATOM 785 O O . ASP A 1 96 ? 10.915 4.265 13.994 1.00 48.56 96 ASP A O 1
ATOM 789 N N . ASN A 1 97 ? 9.263 5.738 13.707 1.00 46.97 97 ASN A N 1
ATOM 790 C CA . ASN A 1 97 ? 8.961 5.895 15.137 1.00 46.97 97 ASN A CA 1
ATOM 791 C C . ASN A 1 97 ? 8.161 4.719 15.754 1.00 46.97 97 ASN A C 1
ATOM 793 O O . ASN A 1 97 ? 8.034 4.609 16.970 1.00 46.97 97 ASN A O 1
ATOM 797 N N . ALA A 1 98 ? 7.606 3.812 14.936 1.00 50.31 98 ALA A N 1
ATOM 798 C CA . ALA A 1 98 ? 6.842 2.653 15.424 1.00 50.31 98 ALA A CA 1
ATOM 799 C C . ALA A 1 98 ? 7.719 1.416 15.708 1.00 50.31 98 ALA A C 1
ATOM 801 O O . ALA A 1 98 ? 7.339 0.574 16.523 1.00 50.31 98 ALA A O 1
ATOM 802 N N . ASN A 1 99 ? 8.901 1.321 15.086 1.00 46.72 99 ASN A N 1
ATOM 803 C CA . ASN A 1 99 ? 9.802 0.175 15.250 1.00 46.72 99 ASN A CA 1
ATOM 804 C C . ASN A 1 99 ? 10.556 0.184 16.595 1.00 46.72 99 ASN A C 1
ATOM 806 O O . ASN A 1 99 ? 10.947 -0.881 17.073 1.00 46.72 99 ASN A O 1
ATOM 810 N N . GLU A 1 100 ? 10.706 1.346 17.241 1.00 41.97 100 GLU A N 1
ATOM 811 C CA . GLU A 1 100 ? 11.306 1.465 18.583 1.00 41.97 100 GLU A CA 1
ATOM 812 C C . GLU A 1 100 ? 10.374 0.988 19.711 1.00 41.97 100 GLU A C 1
ATOM 814 O O . GLU A 1 100 ? 10.832 0.582 20.777 1.00 41.97 100 GLU A O 1
ATOM 819 N N . SER A 1 101 ? 9.054 0.972 19.490 1.00 43.91 101 SER A N 1
ATOM 820 C CA . SER A 1 101 ? 8.097 0.502 20.507 1.00 43.91 101 SER A CA 1
ATOM 821 C C . SER A 1 101 ? 7.984 -1.027 20.550 1.00 43.91 101 SER A C 1
ATOM 823 O O . SER A 1 101 ? 7.650 -1.603 21.584 1.00 43.91 101 SER A O 1
ATOM 825 N N . THR A 1 102 ? 8.293 -1.708 19.443 1.00 46.19 102 THR A N 1
ATOM 826 C CA . THR A 1 102 ? 8.273 -3.177 19.343 1.00 46.19 102 THR A CA 1
ATOM 827 C C . THR A 1 102 ? 9.501 -3.861 19.944 1.00 46.19 102 THR A C 1
ATOM 829 O O . THR A 1 102 ? 9.420 -5.042 20.274 1.00 46.19 102 THR A O 1
ATOM 832 N N . SER A 1 103 ? 10.618 -3.150 20.141 1.00 40.41 103 SER A N 1
ATOM 833 C CA . SER A 1 103 ? 11.799 -3.704 20.821 1.00 40.41 103 SER A CA 1
ATOM 834 C C . SER A 1 103 ? 11.639 -3.796 22.342 1.00 40.41 103 SER A C 1
ATOM 836 O O . SER A 1 103 ? 12.280 -4.641 22.953 1.00 40.41 103 SER A O 1
ATOM 838 N N . PHE A 1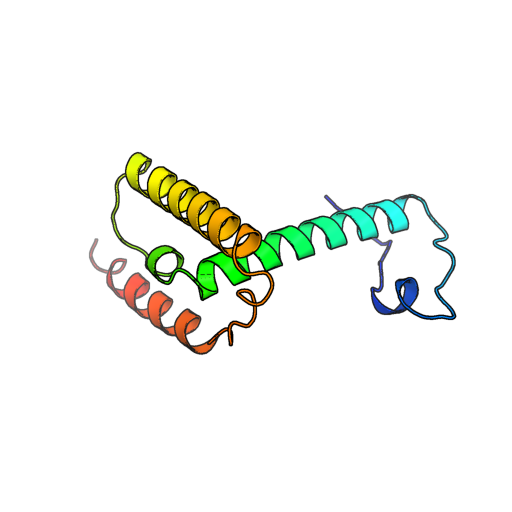 104 ? 10.743 -3.013 22.957 1.00 37.78 104 PHE A N 1
ATOM 839 C CA . PHE A 1 104 ? 10.516 -3.036 24.412 1.00 37.78 104 PHE A CA 1
ATOM 840 C C . PHE A 1 104 ? 9.680 -4.224 24.919 1.00 37.78 104 PHE A C 1
ATOM 842 O O . PHE A 1 104 ? 9.631 -4.459 26.123 1.00 37.78 104 PHE A O 1
ATOM 849 N N . VAL A 1 105 ? 9.013 -4.976 24.035 1.00 48.09 105 VAL A N 1
ATOM 850 C CA . VAL A 1 105 ? 8.113 -6.079 24.436 1.00 48.09 105 VAL A CA 1
ATOM 851 C C . VAL A 1 105 ? 8.810 -7.451 24.414 1.00 48.09 105 VAL A C 1
ATOM 853 O O . VAL A 1 105 ? 8.315 -8.387 25.027 1.00 48.09 105 VAL A O 1
ATOM 856 N N . ASN A 1 106 ? 9.984 -7.577 23.782 1.00 45.34 106 ASN A N 1
ATOM 857 C CA . ASN A 1 106 ? 10.678 -8.865 23.606 1.00 45.34 106 ASN A CA 1
ATOM 858 C C . ASN A 1 106 ? 11.812 -9.139 24.619 1.00 45.34 106 ASN A C 1
ATOM 860 O O . ASN A 1 106 ? 12.590 -10.062 24.399 1.00 45.34 106 ASN A O 1
ATOM 864 N N . GLU A 1 107 ? 11.935 -8.366 25.706 1.00 42.06 107 GLU A N 1
ATOM 865 C CA . GLU A 1 107 ? 13.026 -8.526 26.692 1.00 42.06 107 GLU A CA 1
ATOM 866 C C . GLU A 1 107 ? 12.551 -8.945 28.101 1.00 42.06 107 GLU A C 1
ATOM 868 O O . GLU A 1 107 ? 13.323 -8.906 29.056 1.00 42.06 107 GLU A O 1
ATOM 873 N N . VAL A 1 108 ? 11.290 -9.376 28.258 1.00 40.16 108 VAL A N 1
ATOM 874 C CA . VAL A 1 108 ? 10.757 -9.876 29.544 1.00 40.16 108 VAL A CA 1
ATOM 875 C C . VAL A 1 108 ? 9.984 -11.190 29.370 1.00 40.16 108 VAL A C 1
ATOM 877 O O . VAL A 1 108 ? 8.805 -11.273 29.707 1.00 40.16 108 VAL A O 1
ATOM 880 N N . GLU A 1 109 ? 10.658 -12.218 28.852 1.00 38.09 109 GLU A N 1
ATOM 881 C CA . GLU A 1 109 ? 10.353 -13.635 29.128 1.00 38.09 109 GLU A CA 1
ATOM 882 C C . GLU A 1 109 ? 11.625 -14.492 29.082 1.00 38.09 109 GLU A C 1
ATOM 884 O O . GLU A 1 109 ? 12.371 -14.401 28.080 1.00 38.09 109 GLU A O 1
#